Protein AF-A0A2H0QD94-F1 (afdb_monomer)

Solvent-accessible surface area (backbone atoms only — not comparable to full-atom values): 5084 Å² total; per-residue (Å²): 128,76,58,69,61,54,51,40,51,75,70,69,44,50,62,71,55,49,19,62,78,68,72,45,59,57,67,58,48,54,55,48,52,54,51,51,51,55,48,49,54,54,51,50,57,49,52,56,55,57,52,70,79,42,85,82,87,77,86,81,74,51,68,54,67,44,91,62,101,55,98,59,79,67,55,70,46,79,45,79,129

pLDDT: mean 86.54, std 12.1, range [47.09, 97.81]

Foldseek 3Di:
DPVQLVVCVVVVHDLVVSCVVVVHDSVVSVVVVVVVVVVVVVVVVVVVVVCVVPPDPDFDKDWDWDDDPDPDDIDIDIDGD

Structure (mmCIF, N/CA/C/O backbone):
data_AF-A0A2H0QD94-F1
#
_entry.id   AF-A0A2H0QD94-F1
#
loop_
_atom_site.group_PDB
_atom_site.id
_atom_site.type_symbol
_atom_site.label_atom_id
_atom_site.label_alt_id
_atom_site.label_comp_id
_atom_site.label_asym_id
_atom_site.label_entity_id
_atom_site.label_seq_id
_atom_site.pdbx_PDB_ins_code
_atom_site.Cartn_x
_atom_site.Cartn_y
_atom_site.Cartn_z
_atom_site.occupancy
_atom_site.B_iso_or_equiv
_atom_site.auth_seq_id
_atom_site.auth_comp_id
_atom_site.auth_asym_id
_atom_site.auth_atom_id
_atom_site.pdbx_PDB_model_num
ATOM 1 N N . MET A 1 1 ? -9.550 5.305 -13.072 1.00 47.09 1 MET A N 1
ATOM 2 C CA . MET A 1 1 ? -8.617 4.778 -12.039 1.00 47.09 1 MET A CA 1
ATOM 3 C C . MET A 1 1 ? -7.591 3.883 -12.735 1.00 47.09 1 MET A C 1
ATOM 5 O O . MET A 1 1 ? -8.014 3.081 -13.553 1.00 47.09 1 MET A O 1
ATOM 9 N N . ASN A 1 2 ? -6.276 3.994 -12.471 1.00 62.12 2 ASN A N 1
ATOM 10 C CA . ASN A 1 2 ? -5.279 3.046 -13.019 1.00 62.12 2 ASN A CA 1
ATOM 11 C C . ASN A 1 2 ? -5.376 1.702 -12.283 1.00 62.12 2 ASN A C 1
ATOM 13 O O . ASN A 1 2 ? -4.496 1.327 -11.508 1.00 62.12 2 ASN A O 1
ATOM 17 N N . PHE A 1 3 ? -6.481 1.007 -12.530 1.00 75.81 3 PHE A N 1
ATOM 18 C CA . PHE A 1 3 ? -6.826 -0.289 -11.966 1.00 75.81 3 PHE A CA 1
ATOM 19 C C . PHE A 1 3 ? -5.717 -1.344 -12.130 1.00 75.81 3 PHE A C 1
ATOM 21 O O . PHE A 1 3 ? -5.467 -2.066 -11.166 1.00 75.81 3 PHE A O 1
ATOM 28 N N . PRO A 1 4 ? -4.970 -1.396 -13.256 1.00 91.00 4 PRO A N 1
ATOM 29 C CA . PRO A 1 4 ? -3.942 -2.419 -13.439 1.00 91.00 4 PRO A CA 1
ATOM 30 C C . PRO A 1 4 ? -2.773 -2.296 -12.456 1.00 91.00 4 PRO A C 1
ATOM 32 O O . PRO A 1 4 ? -2.361 -3.287 -11.866 1.00 91.00 4 PRO A O 1
ATOM 35 N N . LEU A 1 5 ? -2.250 -1.083 -12.231 1.00 94.06 5 LEU A N 1
ATOM 36 C CA . LEU A 1 5 ? -1.082 -0.910 -11.361 1.00 94.06 5 LEU A CA 1
ATOM 37 C C . LEU A 1 5 ? -1.422 -1.162 -9.889 1.00 94.06 5 LEU A C 1
ATOM 39 O O . LEU A 1 5 ? -0.632 -1.783 -9.187 1.00 94.06 5 LEU A O 1
ATOM 43 N N . PHE A 1 6 ? -2.592 -0.698 -9.441 1.00 94.50 6 PHE A N 1
ATOM 44 C CA . PHE A 1 6 ? -3.079 -0.975 -8.091 1.00 94.50 6 PHE A CA 1
ATOM 45 C C . PHE A 1 6 ? -3.182 -2.483 -7.845 1.00 94.50 6 PHE A C 1
ATOM 47 O O . PHE A 1 6 ? -2.614 -2.969 -6.874 1.00 94.50 6 PHE A O 1
ATOM 54 N N . LYS A 1 7 ? -3.824 -3.221 -8.762 1.00 95.31 7 LYS A N 1
ATOM 55 C CA . LYS A 1 7 ? -3.957 -4.679 -8.662 1.00 95.31 7 LYS A CA 1
ATOM 56 C C . LYS A 1 7 ? -2.608 -5.377 -8.580 1.00 95.31 7 LYS A C 1
ATOM 58 O O . LYS A 1 7 ? -2.400 -6.173 -7.680 1.00 95.31 7 LYS A O 1
ATOM 63 N N . LEU A 1 8 ? -1.679 -5.041 -9.474 1.00 96.50 8 LEU A N 1
ATOM 64 C CA . LEU A 1 8 ? -0.352 -5.657 -9.477 1.00 96.50 8 LEU A CA 1
ATOM 65 C C . LEU A 1 8 ? 0.384 -5.428 -8.149 1.00 96.50 8 LEU A C 1
ATOM 67 O O . LEU A 1 8 ? 0.936 -6.369 -7.588 1.00 96.50 8 LEU A O 1
ATOM 71 N N . LEU A 1 9 ? 0.368 -4.196 -7.632 1.00 95.19 9 LEU A N 1
ATOM 72 C CA . LEU A 1 9 ? 1.015 -3.872 -6.358 1.00 95.19 9 LEU A CA 1
ATOM 73 C C . LEU A 1 9 ? 0.338 -4.581 -5.176 1.00 95.19 9 LEU A C 1
ATOM 75 O O . LEU A 1 9 ? 1.039 -5.119 -4.324 1.00 95.19 9 LEU A O 1
ATOM 79 N N . ALA A 1 10 ? -0.996 -4.628 -5.149 1.00 94.00 10 ALA A N 1
ATOM 80 C CA . ALA A 1 10 ? -1.761 -5.345 -4.128 1.00 94.00 10 ALA A CA 1
ATOM 81 C C . ALA A 1 10 ? -1.522 -6.866 -4.175 1.00 94.00 10 ALA A C 1
ATOM 83 O O . ALA A 1 10 ? -1.527 -7.519 -3.140 1.00 94.00 10 ALA A O 1
ATOM 84 N N . SER A 1 11 ? -1.234 -7.426 -5.353 1.00 95.75 11 SER A N 1
ATOM 85 C CA . SER A 1 11 ? -0.838 -8.829 -5.534 1.00 95.75 11 SER A CA 1
ATOM 86 C C . SER A 1 11 ? 0.644 -9.106 -5.223 1.00 95.75 11 SER A C 1
ATOM 88 O O . SER A 1 11 ? 1.154 -10.161 -5.591 1.00 95.75 11 SER A O 1
ATOM 90 N N . GLY A 1 12 ? 1.372 -8.166 -4.611 1.00 94.56 12 GLY A N 1
ATOM 91 C CA . GLY A 1 12 ? 2.780 -8.348 -4.233 1.00 94.56 12 GLY A CA 1
ATOM 92 C C . GLY A 1 12 ? 3.778 -8.253 -5.394 1.00 94.56 12 GLY A C 1
ATOM 93 O O . GLY A 1 12 ? 4.959 -8.567 -5.234 1.00 94.56 12 GLY A O 1
ATOM 94 N N . VAL A 1 13 ? 3.353 -7.802 -6.579 1.00 97.00 13 VAL A N 1
ATOM 95 C CA . VAL A 1 13 ? 4.252 -7.660 -7.730 1.00 97.00 13 VAL A CA 1
ATOM 96 C C . VAL A 1 13 ? 5.211 -6.490 -7.504 1.00 97.00 13 VAL A C 1
ATOM 98 O O . VAL A 1 13 ? 4.804 -5.356 -7.244 1.00 97.00 13 VAL A O 1
ATOM 101 N N . SER A 1 14 ? 6.516 -6.739 -7.662 1.00 97.25 14 SER A N 1
ATOM 102 C CA . SER A 1 14 ? 7.529 -5.689 -7.491 1.00 97.25 14 SER A CA 1
ATOM 103 C C . SER A 1 14 ? 7.324 -4.517 -8.460 1.00 97.25 14 SER A C 1
ATOM 105 O O . SER A 1 14 ? 6.992 -4.706 -9.631 1.00 97.25 14 SER A O 1
ATOM 107 N N . MET A 1 15 ? 7.651 -3.291 -8.031 1.00 96.62 15 MET A N 1
ATOM 108 C CA . MET A 1 15 ? 7.551 -2.093 -8.883 1.00 96.62 15 MET A CA 1
ATOM 109 C C . MET A 1 15 ? 8.315 -2.222 -10.214 1.00 96.62 15 MET A C 1
ATOM 111 O O . MET A 1 15 ? 7.881 -1.691 -11.238 1.00 96.62 15 MET A O 1
ATOM 115 N N . ARG A 1 16 ? 9.449 -2.942 -10.218 1.00 97.50 16 ARG A N 1
ATOM 116 C CA . ARG A 1 16 ? 10.213 -3.263 -11.436 1.00 97.50 16 ARG A CA 1
ATOM 117 C C . ARG A 1 16 ? 9.404 -4.143 -12.385 1.00 97.50 16 ARG A C 1
ATOM 119 O O . ARG A 1 16 ? 9.397 -3.883 -13.585 1.00 97.50 16 ARG A O 1
ATOM 126 N N . ARG A 1 17 ? 8.742 -5.179 -11.865 1.00 97.81 17 ARG A N 1
ATOM 127 C CA . ARG A 1 17 ? 7.915 -6.081 -12.672 1.00 97.81 17 ARG A CA 1
ATOM 128 C C . ARG A 1 17 ? 6.645 -5.379 -13.152 1.00 97.81 17 ARG A C 1
ATOM 130 O O . ARG A 1 17 ? 6.326 -5.519 -14.325 1.00 97.81 17 ARG A O 1
ATOM 137 N N . CYS A 1 18 ? 6.014 -4.543 -12.327 1.00 97.25 18 CYS A N 1
ATOM 138 C CA . CYS A 1 18 ? 4.892 -3.697 -12.746 1.00 97.25 18 CYS A CA 1
ATOM 139 C C . CYS A 1 18 ? 5.259 -2.788 -13.927 1.00 97.25 18 CYS A C 1
ATOM 141 O O . CYS A 1 18 ? 4.500 -2.702 -14.886 1.00 97.25 18 CYS A O 1
ATOM 143 N N . ALA A 1 19 ? 6.434 -2.148 -13.881 1.00 97.56 19 ALA A N 1
ATOM 144 C CA . ALA A 1 19 ? 6.929 -1.301 -14.969 1.00 97.56 19 ALA A CA 1
ATOM 145 C C . ALA A 1 19 ? 7.084 -2.076 -16.289 1.00 97.56 19 ALA A C 1
ATOM 147 O O . ALA A 1 19 ? 6.682 -1.578 -17.335 1.00 97.56 19 ALA A O 1
ATOM 148 N N . LYS A 1 20 ? 7.601 -3.313 -16.229 1.00 97.81 20 LYS A N 1
ATOM 149 C CA . LYS A 1 20 ? 7.722 -4.199 -17.398 1.00 97.81 20 LYS A CA 1
ATOM 150 C C . LYS A 1 20 ? 6.360 -4.657 -17.929 1.00 97.81 20 LYS A C 1
ATOM 152 O O . LYS A 1 20 ? 6.134 -4.571 -19.125 1.00 97.81 20 LYS A O 1
ATOM 157 N N . ILE A 1 21 ? 5.463 -5.119 -17.050 1.00 97.19 21 ILE A N 1
ATOM 158 C CA . ILE A 1 21 ? 4.128 -5.621 -17.430 1.00 97.19 21 ILE A CA 1
ATOM 159 C C . ILE A 1 21 ? 3.300 -4.525 -18.103 1.00 97.19 21 ILE A C 1
ATOM 161 O O . ILE A 1 21 ? 2.636 -4.777 -19.099 1.00 97.19 21 ILE A O 1
ATOM 165 N N . LEU A 1 22 ? 3.335 -3.311 -17.553 1.00 95.62 22 LEU A N 1
ATOM 166 C CA . LEU A 1 22 ? 2.535 -2.191 -18.047 1.00 95.62 22 LEU A CA 1
ATOM 167 C C . LEU A 1 22 ? 3.254 -1.357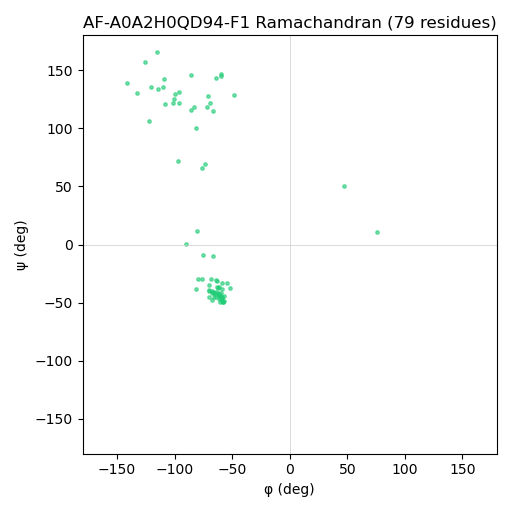 -19.114 1.00 95.62 22 LEU A C 1
ATOM 169 O O . LEU A 1 22 ? 2.691 -0.366 -19.563 1.00 95.62 22 LEU A O 1
ATOM 173 N N . ASN A 1 23 ? 4.486 -1.725 -19.479 1.00 97.25 23 ASN A N 1
ATOM 174 C CA . ASN A 1 23 ? 5.354 -0.974 -20.385 1.00 97.25 23 ASN A CA 1
ATOM 175 C C . ASN A 1 23 ? 5.430 0.531 -20.048 1.00 97.25 23 ASN A C 1
ATOM 177 O O . ASN A 1 23 ? 5.218 1.402 -20.890 1.00 97.25 23 ASN A O 1
ATOM 181 N N . ILE A 1 24 ? 5.697 0.848 -18.779 1.00 96.12 24 ILE A N 1
ATOM 182 C CA . ILE A 1 24 ? 5.830 2.228 -18.291 1.00 96.12 24 ILE A CA 1
ATOM 183 C C . ILE A 1 24 ? 7.152 2.432 -17.567 1.00 96.12 24 ILE A C 1
ATOM 185 O O . ILE A 1 24 ? 7.738 1.510 -17.001 1.00 96.12 24 ILE A O 1
ATOM 189 N N . HIS A 1 25 ? 7.594 3.686 -17.495 1.00 97.44 25 HIS A N 1
ATOM 190 C CA . HIS A 1 25 ? 8.793 4.024 -16.743 1.00 97.44 25 HIS A CA 1
ATOM 191 C C . HIS A 1 25 ? 8.628 3.747 -15.237 1.00 97.44 25 HIS A C 1
ATOM 193 O O . HIS A 1 25 ? 7.582 4.009 -14.635 1.00 97.44 25 HIS A O 1
ATOM 199 N N . ARG A 1 26 ? 9.698 3.283 -14.578 1.00 96.00 26 ARG A N 1
ATOM 200 C CA . ARG A 1 26 ? 9.695 2.984 -13.132 1.00 96.00 26 ARG A CA 1
ATOM 201 C C . ARG A 1 26 ? 9.339 4.194 -12.264 1.00 96.00 26 ARG A C 1
ATOM 203 O O . ARG A 1 26 ? 8.708 4.029 -11.222 1.00 96.00 26 ARG A O 1
ATOM 210 N N . ILE A 1 27 ? 9.711 5.406 -12.687 1.00 97.50 27 ILE A N 1
ATOM 211 C CA . ILE A 1 27 ? 9.341 6.641 -11.971 1.00 97.50 27 ILE A CA 1
ATOM 212 C C . ILE A 1 27 ? 7.818 6.822 -11.965 1.00 97.50 27 ILE A C 1
ATOM 214 O O . ILE A 1 27 ? 7.259 7.231 -10.948 1.00 97.50 27 ILE A O 1
ATOM 218 N N . THR A 1 28 ? 7.131 6.454 -13.048 1.00 96.00 28 THR A N 1
ATOM 219 C CA . THR A 1 28 ? 5.665 6.511 -13.138 1.00 96.00 28 THR A CA 1
ATOM 220 C C . THR A 1 28 ? 5.015 5.562 -12.136 1.00 96.00 28 THR A C 1
ATOM 222 O O . THR A 1 28 ? 4.058 5.949 -11.467 1.00 96.00 28 THR A O 1
ATOM 225 N N . VAL A 1 29 ? 5.573 4.357 -11.960 1.00 96.81 29 VAL A N 1
ATOM 226 C CA . VAL A 1 29 ? 5.129 3.412 -10.921 1.00 96.81 29 VAL A CA 1
ATOM 227 C C . VAL A 1 29 ? 5.293 4.020 -9.526 1.00 96.81 29 VAL A C 1
ATOM 229 O O . VAL A 1 29 ? 4.329 4.041 -8.766 1.00 96.81 29 VAL A O 1
ATOM 232 N N . LYS A 1 30 ? 6.468 4.586 -9.210 1.00 96.94 30 LYS A N 1
ATOM 233 C CA . LYS A 1 30 ? 6.735 5.233 -7.910 1.00 96.94 30 LYS A CA 1
ATOM 234 C C . LYS A 1 30 ? 5.760 6.381 -7.627 1.0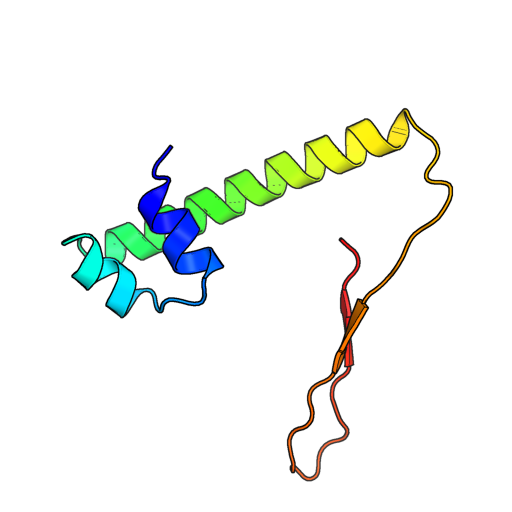0 96.94 30 LYS A C 1
ATOM 236 O O . LYS A 1 30 ? 5.177 6.441 -6.548 1.00 96.94 30 LYS A O 1
ATOM 241 N N . ARG A 1 31 ? 5.559 7.283 -8.594 1.00 96.69 31 ARG A N 1
ATOM 242 C CA . ARG A 1 31 ? 4.634 8.424 -8.458 1.00 96.69 31 ARG A CA 1
ATOM 243 C C . ARG A 1 31 ? 3.199 7.954 -8.227 1.00 96.69 31 ARG A C 1
ATOM 245 O O . ARG A 1 31 ? 2.512 8.486 -7.360 1.00 96.69 31 ARG A O 1
ATOM 252 N N . LYS A 1 32 ? 2.756 6.927 -8.958 1.00 95.00 32 LYS A N 1
ATOM 253 C CA . LYS A 1 32 ? 1.414 6.365 -8.773 1.00 95.00 32 LYS A CA 1
ATOM 254 C C . LYS A 1 32 ? 1.258 5.614 -7.456 1.00 95.00 32 LYS A C 1
ATOM 256 O O . LYS A 1 32 ? 0.190 5.713 -6.870 1.00 95.00 32 LYS A O 1
ATOM 261 N N . LEU A 1 33 ? 2.289 4.928 -6.965 1.00 95.56 33 LEU A N 1
ATOM 262 C CA . LEU A 1 33 ? 2.260 4.324 -5.631 1.00 95.56 33 LEU A CA 1
ATOM 263 C C . LEU A 1 33 ? 2.034 5.393 -4.553 1.00 95.56 33 LEU A C 1
ATOM 265 O O . LEU A 1 33 ? 1.158 5.228 -3.712 1.00 95.56 33 LEU A O 1
ATOM 269 N N . HIS A 1 34 ? 2.756 6.516 -4.619 1.00 96.50 34 HIS A N 1
ATOM 270 C CA . HIS A 1 34 ? 2.551 7.623 -3.682 1.00 96.50 34 HIS A CA 1
ATOM 271 C C . HIS A 1 34 ? 1.126 8.195 -3.764 1.00 96.50 34 HIS A C 1
ATOM 273 O O . HIS A 1 34 ? 0.468 8.370 -2.743 1.00 96.50 34 HIS A O 1
ATOM 279 N N . PHE A 1 35 ? 0.609 8.400 -4.978 1.00 95.62 35 PHE A N 1
ATOM 280 C CA . PHE A 1 35 ? -0.782 8.813 -5.182 1.00 95.62 35 PHE A CA 1
ATOM 281 C C . PHE A 1 35 ? -1.794 7.818 -4.583 1.00 95.62 35 PHE A C 1
ATOM 283 O O . PHE A 1 35 ? -2.738 8.232 -3.914 1.00 95.62 35 PHE A O 1
ATOM 290 N N . LEU A 1 36 ? -1.600 6.510 -4.791 1.00 94.88 36 LEU A N 1
ATOM 291 C CA . LEU A 1 36 ? -2.461 5.470 -4.219 1.00 94.88 36 LEU A CA 1
ATOM 292 C C . LEU A 1 36 ? -2.413 5.477 -2.687 1.00 94.88 36 LEU A C 1
ATOM 294 O O . LEU A 1 36 ? -3.454 5.302 -2.064 1.00 94.88 36 LEU A O 1
ATOM 298 N N . ALA A 1 37 ? -1.250 5.737 -2.086 1.00 95.00 37 ALA A N 1
ATOM 299 C CA . ALA A 1 37 ? -1.114 5.861 -0.637 1.00 95.00 37 ALA A CA 1
ATOM 300 C C . ALA A 1 37 ? -1.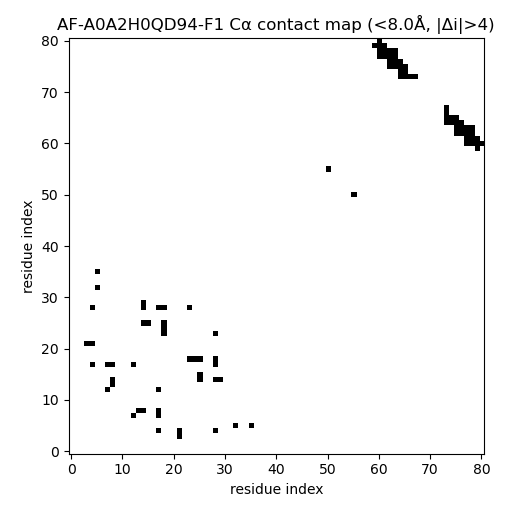883 7.073 -0.082 1.00 95.00 37 ALA A C 1
ATOM 302 O O . ALA A 1 37 ? -2.574 6.951 0.927 1.00 95.00 37 ALA A O 1
ATOM 303 N N . LEU A 1 38 ? -1.816 8.230 -0.752 1.00 96.69 38 LEU A N 1
ATOM 304 C CA . LEU 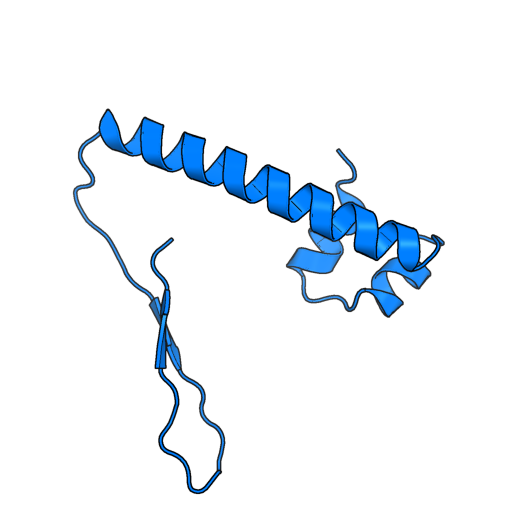A 1 38 ? -2.616 9.404 -0.376 1.00 96.69 38 LEU A CA 1
ATOM 305 C C . LEU A 1 38 ? -4.115 9.111 -0.481 1.00 96.69 38 LEU A C 1
ATOM 307 O O . LEU A 1 38 ? -4.874 9.440 0.428 1.00 96.69 38 LEU A O 1
ATOM 311 N N . LYS A 1 39 ? -4.534 8.436 -1.556 1.00 94.75 39 LYS A N 1
ATOM 312 C CA . LYS A 1 39 ? -5.925 8.016 -1.723 1.00 94.75 39 LYS A CA 1
ATOM 313 C C . LYS A 1 39 ? -6.362 7.055 -0.610 1.00 94.75 39 LYS A C 1
ATOM 315 O O . LYS A 1 39 ? -7.407 7.280 -0.015 1.00 94.75 39 LYS A O 1
ATOM 320 N N . ALA A 1 40 ? -5.553 6.046 -0.289 1.00 94.12 40 ALA A N 1
ATOM 321 C CA . ALA A 1 40 ? -5.857 5.082 0.768 1.00 94.12 40 ALA A CA 1
ATOM 322 C C . ALA A 1 40 ? -6.048 5.760 2.133 1.00 94.12 40 ALA A C 1
ATOM 324 O O . ALA A 1 40 ? -6.965 5.406 2.864 1.00 94.12 40 ALA A O 1
ATOM 325 N N . ARG A 1 41 ? -5.256 6.795 2.452 1.00 95.94 41 ARG A N 1
ATOM 326 C CA . ARG A 1 41 ? -5.454 7.600 3.673 1.00 95.94 41 ARG A CA 1
ATOM 327 C C . ARG A 1 41 ? -6.806 8.317 3.688 1.00 95.94 41 ARG A C 1
ATOM 329 O O . ARG A 1 41 ? -7.460 8.357 4.725 1.00 95.94 41 ARG A O 1
ATOM 336 N N . LEU A 1 42 ? -7.228 8.878 2.553 1.00 96.44 42 LEU A N 1
ATOM 337 C CA . LEU A 1 42 ? -8.539 9.523 2.435 1.00 96.44 42 LEU A CA 1
ATOM 338 C C . LEU A 1 42 ? -9.683 8.512 2.554 1.00 96.44 42 LEU A C 1
ATOM 340 O O . LEU A 1 42 ? -10.685 8.810 3.202 1.00 96.44 42 LEU A O 1
ATOM 344 N N . ASP A 1 43 ? -9.531 7.335 1.949 1.00 94.44 43 ASP A N 1
ATOM 345 C CA . ASP A 1 43 ? -10.523 6.261 2.012 1.00 94.44 43 ASP A CA 1
ATOM 346 C C . ASP A 1 43 ? -10.630 5.698 3.444 1.00 94.44 43 ASP A C 1
ATOM 348 O O . ASP A 1 43 ? -11.742 5.582 3.954 1.00 94.44 43 ASP A O 1
ATOM 352 N N . GLN A 1 44 ? -9.509 5.505 4.154 1.00 93.94 44 GLN A N 1
ATOM 353 C CA . GLN A 1 44 ? -9.507 5.127 5.576 1.00 93.94 44 GLN A CA 1
ATOM 354 C C . GLN A 1 44 ? -10.194 6.182 6.448 1.00 93.94 44 GLN A C 1
ATOM 356 O O . GLN A 1 44 ? -11.020 5.857 7.292 1.00 93.94 44 GLN A O 1
ATOM 361 N N . ALA A 1 45 ? -9.905 7.468 6.233 1.00 94.88 45 ALA A N 1
ATOM 362 C CA . ALA A 1 45 ? -10.556 8.536 6.989 1.00 94.88 45 ALA A CA 1
ATOM 363 C C . ALA A 1 45 ? -12.076 8.583 6.750 1.00 94.88 45 ALA A C 1
ATOM 365 O O . ALA A 1 45 ? -12.827 8.977 7.640 1.00 94.88 45 ALA A O 1
ATOM 366 N N . ARG A 1 46 ? -12.547 8.201 5.555 1.00 93.50 46 ARG A N 1
ATOM 367 C CA . ARG A 1 46 ? -13.985 8.052 5.278 1.00 93.50 46 ARG A CA 1
ATOM 368 C C . ARG A 1 46 ? -14.569 6.846 6.005 1.00 93.50 46 ARG A C 1
ATOM 370 O O . ARG A 1 46 ? -15.613 7.013 6.622 1.00 93.50 46 ARG A O 1
ATOM 377 N N . LEU A 1 47 ? -13.886 5.701 5.971 1.00 90.62 47 LEU A N 1
ATOM 378 C CA . LEU A 1 47 ? -14.297 4.492 6.688 1.00 90.62 47 LEU A CA 1
ATOM 379 C C . LEU A 1 47 ? -14.430 4.756 8.194 1.00 90.62 47 LEU A C 1
ATOM 381 O O . LEU A 1 47 ? -15.464 4.470 8.785 1.00 90.62 47 LEU A O 1
ATOM 385 N N . LEU A 1 48 ? -13.431 5.390 8.809 1.00 89.44 48 LEU A N 1
ATOM 386 C CA . LEU A 1 48 ? -13.479 5.727 10.234 1.00 89.44 48 LEU A CA 1
ATOM 387 C C . LEU A 1 48 ? -14.641 6.668 10.570 1.00 89.44 48 LEU A C 1
ATOM 389 O O . LEU A 1 48 ? -15.267 6.505 11.610 1.00 89.44 48 LEU A O 1
ATOM 393 N N . ARG A 1 49 ? -14.974 7.620 9.687 1.00 90.88 49 ARG A N 1
ATOM 394 C CA . ARG A 1 49 ? -16.158 8.474 9.869 1.00 90.88 49 ARG A CA 1
ATOM 395 C C . ARG A 1 49 ? -17.468 7.696 9.750 1.00 90.88 49 ARG A C 1
ATOM 397 O O . ARG A 1 49 ? -18.368 7.959 10.534 1.00 90.88 49 ARG A O 1
ATOM 404 N N . SER A 1 50 ? -17.594 6.741 8.825 1.00 88.56 50 SER A N 1
ATOM 405 C CA . SER A 1 50 ? -18.809 5.910 8.745 1.00 88.56 50 SER A CA 1
ATOM 406 C C . SER A 1 50 ? -18.954 4.966 9.940 1.00 88.56 50 SER A C 1
ATOM 408 O O . SER A 1 50 ? -20.065 4.679 10.366 1.00 88.56 50 SER A O 1
ATOM 410 N N . LEU A 1 51 ? -17.843 4.531 10.535 1.00 87.06 51 LEU A N 1
ATOM 411 C CA . LEU A 1 51 ? -17.857 3.735 11.766 1.00 87.06 51 LEU A CA 1
ATOM 412 C C . LEU A 1 51 ? -18.164 4.567 13.025 1.00 87.06 51 LEU A C 1
ATOM 414 O O . LEU A 1 51 ? -18.351 3.998 14.091 1.00 87.06 51 LEU A O 1
ATOM 418 N N . GLN A 1 52 ? -18.207 5.903 12.941 1.00 84.75 52 GLN A N 1
ATOM 419 C CA . GLN A 1 52 ? -18.681 6.740 14.053 1.00 84.75 52 GLN A CA 1
ATOM 420 C C . GLN A 1 52 ? -20.209 6.785 14.127 1.00 84.75 52 GLN A C 1
ATOM 422 O O . GLN A 1 52 ? -20.754 6.953 15.215 1.00 84.75 52 GLN A O 1
ATOM 427 N N . SER A 1 53 ? -20.895 6.659 12.987 1.00 79.94 53 SER A N 1
ATOM 428 C CA . SER A 1 53 ? -22.360 6.622 12.935 1.00 79.94 53 SER A CA 1
ATOM 429 C C . SER A 1 53 ? -22.941 5.275 13.370 1.00 79.94 53 SER A C 1
ATOM 431 O O . SER A 1 53 ? -24.029 5.257 13.938 1.00 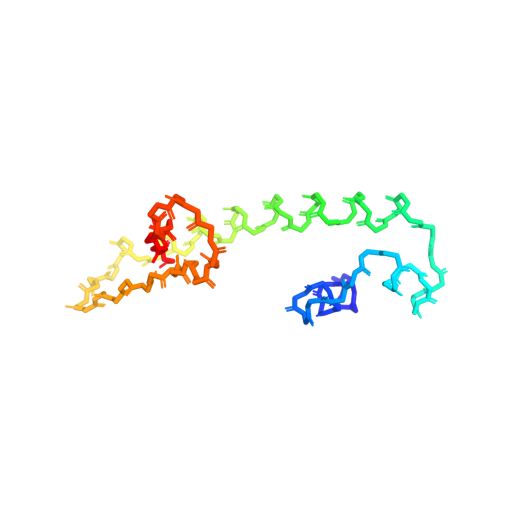79.94 53 SER A O 1
ATOM 433 N N . ASP A 1 54 ? -22.205 4.179 13.168 1.00 78.62 54 ASP A N 1
ATOM 434 C CA . ASP A 1 54 ? -22.645 2.820 13.491 1.00 78.62 54 ASP A CA 1
ATOM 435 C C . ASP A 1 54 ? -21.789 2.213 14.607 1.00 78.62 54 ASP A C 1
ATOM 437 O O . ASP A 1 54 ? -20.562 2.271 14.578 1.00 78.62 54 ASP A O 1
ATOM 441 N N . ARG A 1 55 ? -22.418 1.582 15.604 1.00 80.00 55 ARG A N 1
ATOM 442 C CA . ARG A 1 55 ? -21.677 0.934 16.694 1.00 80.00 55 ARG A CA 1
ATOM 443 C C . ARG A 1 55 ? -20.986 -0.332 16.182 1.00 80.00 55 ARG A C 1
ATOM 445 O O . ARG A 1 55 ? -21.654 -1.289 15.802 1.00 80.00 55 ARG A O 1
ATOM 452 N N . VAL A 1 56 ? -19.655 -0.371 16.255 1.00 83.62 56 VAL A N 1
ATOM 453 C CA . VAL A 1 56 ? -18.881 -1.604 16.048 1.00 83.62 56 VAL A CA 1
ATOM 454 C C . VAL A 1 56 ? -19.194 -2.574 17.191 1.00 83.62 56 VAL A C 1
ATOM 456 O O . VAL A 1 56 ? -18.926 -2.270 18.354 1.00 83.62 56 VAL A O 1
ATOM 459 N N . LEU A 1 57 ? -19.814 -3.711 16.869 1.00 87.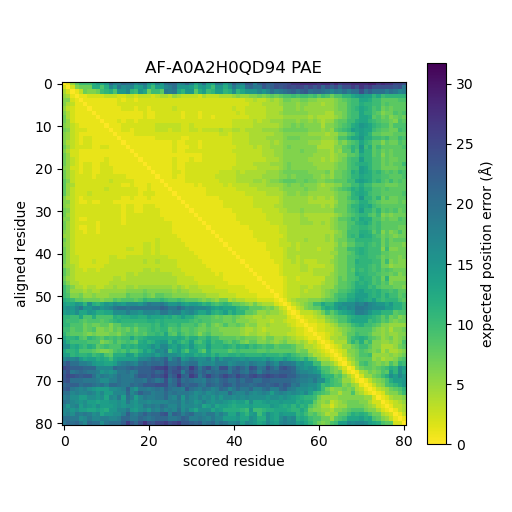75 57 LEU A N 1
ATOM 460 C CA . LEU A 1 57 ? -20.206 -4.729 17.851 1.00 87.75 57 LEU A CA 1
ATOM 461 C C . LEU A 1 57 ? -19.035 -5.641 18.227 1.00 87.75 57 LEU A C 1
ATOM 463 O O . LEU A 1 57 ? -18.876 -5.991 19.392 1.00 87.75 57 LEU A O 1
ATOM 467 N N . GLU A 1 58 ? -18.204 -5.978 17.245 1.00 87.31 58 GLU A N 1
ATOM 468 C CA . GLU A 1 58 ? -17.055 -6.866 17.385 1.00 87.31 58 GLU A CA 1
ATOM 469 C C . GLU A 1 58 ? -15.903 -6.327 16.532 1.00 87.31 58 GLU A C 1
ATOM 471 O O . GLU A 1 58 ? -16.115 -5.852 15.415 1.00 87.31 58 GLU A O 1
ATOM 476 N N . MET A 1 59 ? -14.683 -6.375 17.067 1.00 83.88 59 MET A N 1
ATOM 477 C CA . MET A 1 59 ? -13.469 -5.927 16.386 1.00 83.88 59 MET A CA 1
ATOM 478 C C . MET A 1 59 ? -12.393 -6.994 16.539 1.00 83.88 59 MET A C 1
ATOM 480 O O . MET A 1 59 ? -12.121 -7.458 17.645 1.00 83.88 59 MET A O 1
ATOM 484 N N . GLN A 1 60 ? -11.778 -7.362 15.419 1.00 83.62 60 GLN A N 1
ATOM 485 C CA . GLN A 1 60 ? -10.687 -8.322 15.372 1.00 83.62 60 GLN A CA 1
ATOM 486 C C . GLN A 1 60 ? -9.386 -7.603 15.023 1.00 83.62 60 GLN A C 1
ATOM 488 O O . GLN A 1 60 ? -9.345 -6.787 14.104 1.00 83.62 60 GLN A O 1
ATOM 493 N N . PHE A 1 61 ? -8.327 -7.948 15.746 1.00 82.94 61 PHE A N 1
ATOM 494 C CA . PHE A 1 61 ? -6.964 -7.517 15.461 1.00 82.94 61 PHE A CA 1
ATOM 495 C C . PHE A 1 61 ? -6.167 -8.716 14.962 1.00 82.94 61 PHE A C 1
ATOM 497 O O . PHE A 1 61 ? -6.368 -9.829 15.454 1.00 82.94 61 PHE A O 1
ATOM 504 N N . ASP A 1 62 ? -5.287 -8.486 13.992 1.00 82.44 62 ASP A N 1
ATOM 505 C CA . ASP A 1 62 ? -4.411 -9.522 13.450 1.00 82.44 62 ASP A CA 1
ATOM 506 C C . ASP A 1 62 ? -2.949 -9.117 13.651 1.00 82.44 62 ASP A C 1
ATOM 508 O O . ASP A 1 62 ? -2.567 -7.965 13.423 1.00 82.44 62 ASP A O 1
ATOM 512 N N . ASP A 1 63 ? -2.129 -10.060 14.100 1.00 81.06 63 ASP A N 1
ATOM 513 C CA . ASP A 1 63 ? -0.724 -9.826 14.419 1.00 81.06 63 ASP A CA 1
ATOM 514 C C . ASP A 1 63 ? 0.155 -10.335 13.279 1.00 81.06 63 ASP A C 1
ATOM 516 O O . ASP A 1 63 ? 0.187 -11.527 12.961 1.00 81.06 63 ASP A O 1
ATOM 520 N N . LEU A 1 64 ? 0.960 -9.445 12.700 1.00 80.88 64 LEU A N 1
ATOM 521 C CA . LEU A 1 64 ? 2.030 -9.863 11.806 1.00 80.88 64 LEU A CA 1
ATOM 522 C C . LEU A 1 64 ? 3.229 -10.304 12.649 1.00 80.88 64 LEU A C 1
ATOM 524 O O . LEU A 1 64 ? 4.004 -9.480 13.143 1.00 80.88 64 LEU A O 1
ATOM 528 N N . ILE A 1 65 ? 3.382 -11.618 12.807 1.00 78.19 65 ILE A N 1
ATOM 529 C CA . ILE A 1 65 ? 4.484 -12.221 13.561 1.00 78.19 65 ILE A CA 1
ATOM 530 C C . ILE A 1 65 ? 5.601 -12.623 12.601 1.00 78.19 65 ILE A C 1
ATOM 532 O O . ILE A 1 65 ? 5.420 -13.431 11.690 1.00 78.19 65 ILE A O 1
ATOM 536 N N . THR A 1 66 ? 6.797 -12.082 12.824 1.00 72.44 66 THR A N 1
ATOM 537 C CA . THR A 1 66 ? 7.984 -12.464 12.052 1.00 72.44 66 THR A CA 1
ATOM 538 C C . THR A 1 66 ? 8.665 -13.691 12.655 1.00 72.44 66 THR A C 1
ATOM 540 O O . THR A 1 66 ? 9.215 -13.647 13.752 1.00 72.44 66 THR A O 1
ATOM 543 N N . SER A 1 67 ? 8.692 -14.801 11.918 1.00 68.56 67 SER A N 1
ATOM 544 C CA . SER A 1 67 ? 9.449 -16.001 12.288 1.00 68.56 67 SER A CA 1
ATOM 545 C C . SER A 1 67 ? 10.807 -16.019 11.575 1.00 68.56 67 SER A C 1
ATOM 547 O O . SER A 1 67 ? 11.015 -16.776 10.627 1.00 68.56 67 SER A O 1
ATOM 549 N N . HIS A 1 68 ? 11.738 -15.151 11.976 1.00 67.12 68 HIS A N 1
ATOM 550 C CA . HIS A 1 68 ? 13.104 -15.189 11.446 1.00 67.12 68 HIS A CA 1
ATOM 551 C C . HIS A 1 68 ? 14.035 -15.906 12.427 1.00 67.12 68 HIS A C 1
ATOM 553 O O . HIS A 1 68 ? 14.086 -15.551 13.602 1.00 67.12 68 HIS A O 1
ATOM 559 N N . HIS A 1 69 ? 14.818 -16.878 11.946 1.00 63.72 69 HIS A N 1
ATOM 560 C CA . HIS A 1 69 ? 15.806 -17.613 12.748 1.00 63.72 69 HIS A CA 1
ATOM 561 C C . HIS A 1 69 ? 17.057 -16.743 12.988 1.00 63.72 69 HIS A C 1
ATOM 563 O O . HIS A 1 69 ? 18.133 -16.969 12.441 1.00 63.72 69 HIS A O 1
ATOM 569 N N . SER A 1 70 ? 16.887 -15.656 13.739 1.00 69.12 70 SER A N 1
ATOM 570 C CA . SER A 1 70 ? 17.964 -14.786 14.218 1.00 69.12 70 SER A CA 1
ATOM 571 C C . SER A 1 70 ? 18.041 -14.852 15.743 1.00 69.12 70 SER A C 1
ATOM 573 O O . SER A 1 70 ? 17.108 -15.310 16.392 1.00 69.12 70 SER A O 1
ATOM 575 N N . LYS A 1 71 ? 19.133 -14.356 16.336 1.00 71.19 71 LYS A N 1
ATOM 576 C CA . LYS A 1 71 ? 19.274 -14.262 17.802 1.00 71.19 71 LYS A CA 1
ATOM 577 C C . LYS A 1 71 ? 18.297 -13.266 18.455 1.00 71.19 71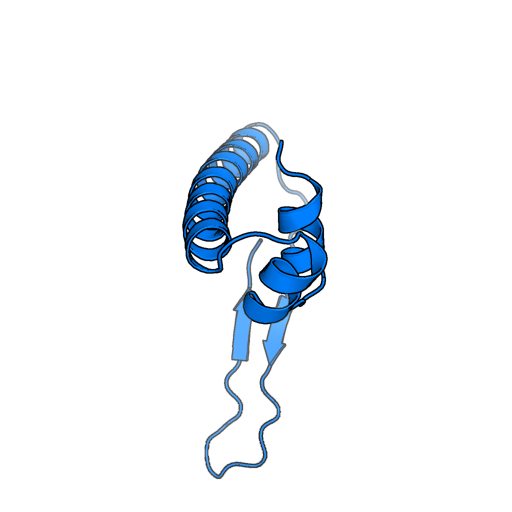 LYS A C 1
ATOM 579 O O . LYS A 1 71 ? 18.239 -13.201 19.680 1.00 71.19 71 LYS A O 1
ATOM 584 N N . LEU A 1 72 ? 17.578 -12.462 17.668 1.00 67.75 72 LEU A N 1
ATOM 585 C CA . LEU A 1 72 ? 16.591 -11.505 18.166 1.00 67.75 72 LEU A CA 1
ATOM 586 C C . LEU A 1 72 ? 15.232 -12.186 18.349 1.00 67.75 72 LEU A C 1
ATOM 588 O O . LEU A 1 72 ? 14.861 -13.068 17.576 1.00 67.75 72 LEU A O 1
ATOM 592 N N . LYS A 1 73 ? 14.486 -11.754 19.372 1.00 65.19 73 LYS A N 1
ATOM 593 C CA . LYS A 1 73 ? 13.115 -12.226 19.599 1.00 65.19 73 LYS A CA 1
ATOM 594 C C . LYS A 1 73 ? 12.237 -11.898 18.375 1.00 65.19 73 LYS A C 1
ATOM 596 O O . LYS A 1 73 ? 12.439 -10.836 17.782 1.00 65.19 73 LYS A O 1
ATOM 601 N N . PRO A 1 74 ? 11.271 -12.769 18.018 1.00 69.38 74 PRO A N 1
ATOM 602 C CA . PRO A 1 74 ? 10.276 -12.488 16.986 1.00 69.38 74 PRO A CA 1
ATOM 603 C C . PRO A 1 74 ? 9.650 -11.110 17.192 1.00 69.38 74 PRO A C 1
ATOM 605 O O . PRO A 1 74 ? 9.195 -10.794 18.293 1.00 69.38 74 PRO A O 1
ATOM 608 N N . LEU A 1 75 ? 9.638 -10.285 16.146 1.00 75.56 75 LEU A N 1
ATOM 609 C CA . LEU A 1 75 ? 8.916 -9.021 16.174 1.00 75.56 75 LEU A CA 1
ATOM 610 C C . LEU A 1 75 ? 7.452 -9.321 15.842 1.00 75.56 75 LEU A C 1
ATOM 612 O O . LEU A 1 75 ? 7.176 -9.824 14.748 1.00 75.56 75 LEU A O 1
ATOM 616 N N . SER A 1 76 ? 6.554 -9.034 16.787 1.00 76.69 76 SER A N 1
ATOM 617 C CA . SER A 1 76 ? 5.111 -8.979 16.537 1.00 76.69 76 SER A CA 1
ATOM 618 C C . SER A 1 76 ? 4.714 -7.532 16.273 1.00 76.69 76 SER A C 1
ATOM 620 O O . SER A 1 76 ? 5.116 -6.632 17.017 1.00 76.69 76 SER A O 1
ATOM 622 N N . ILE A 1 77 ? 3.959 -7.308 15.202 1.00 74.19 77 ILE A N 1
ATOM 623 C CA . ILE A 1 77 ? 3.351 -6.017 14.886 1.00 74.19 77 ILE A CA 1
ATOM 624 C C . ILE A 1 77 ? 1.846 -6.242 14.794 1.00 74.19 77 ILE A C 1
ATOM 626 O O . ILE A 1 77 ? 1.367 -6.800 13.807 1.00 74.19 77 ILE A O 1
ATOM 630 N N . SER A 1 78 ? 1.110 -5.783 15.803 1.00 75.25 78 SER A N 1
ATOM 631 C CA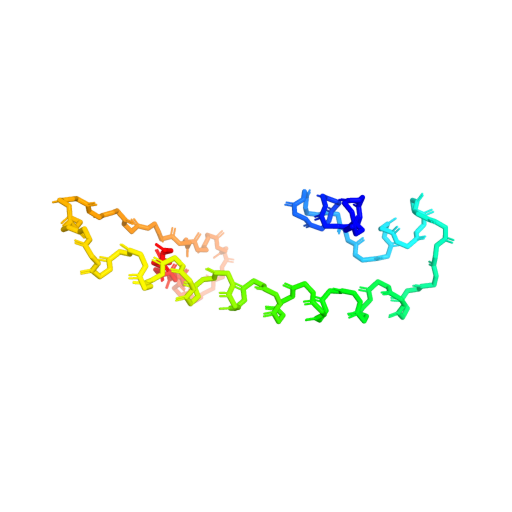 . SER A 1 78 ? -0.350 -5.805 15.785 1.00 75.25 78 SER A CA 1
ATOM 632 C C . SER A 1 78 ? -0.884 -4.810 14.765 1.00 75.25 78 SER A C 1
ATOM 634 O O . SER A 1 78 ? -0.597 -3.611 14.837 1.00 75.25 78 SER A O 1
ATOM 636 N N . ALA A 1 79 ? -1.653 -5.306 13.802 1.00 69.94 79 ALA A N 1
ATOM 637 C CA . ALA A 1 79 ? -2.355 -4.495 12.827 1.00 69.94 79 ALA A CA 1
ATOM 638 C C . ALA A 1 79 ? -3.827 -4.357 13.239 1.00 69.94 79 ALA A C 1
ATOM 640 O O . ALA A 1 79 ? -4.546 -5.336 13.431 1.00 69.94 79 ALA A O 1
ATOM 641 N N . ALA A 1 80 ? -4.271 -3.108 13.353 1.00 58.88 80 ALA A N 1
ATOM 642 C CA . ALA A 1 80 ? -5.673 -2.731 13.460 1.00 58.88 80 ALA A CA 1
ATOM 643 C C . ALA A 1 80 ? -6.068 -2.066 12.138 1.00 58.88 80 ALA A C 1
ATOM 645 O O . ALA A 1 80 ? -5.423 -1.085 11.750 1.00 58.88 80 ALA A O 1
ATOM 6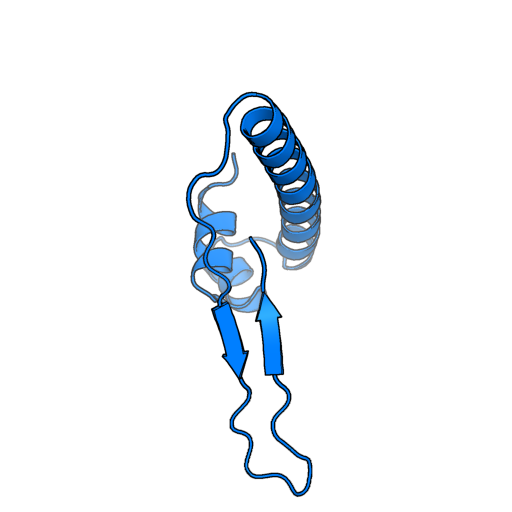46 N N . VAL A 1 81 ? -7.064 -2.608 11.434 1.00 58.09 81 VAL A N 1
ATOM 647 C CA . VAL A 1 81 ? -7.549 -2.069 10.149 1.00 58.09 81 VAL A CA 1
ATOM 648 C C . VAL A 1 81 ? -8.887 -1.375 10.341 1.00 58.09 81 VAL A C 1
ATOM 650 O O . VAL A 1 81 ? -9.763 -1.987 10.985 1.00 58.09 81 VAL A O 1
#

Radius of gyration: 17.43 Å; Cα contacts (8 Å, |Δi|>4): 48; chains: 1; bounding box: 42×27×40 Å

Sequence (81 aa):
MNFPLFKLLASGVSMRRCAKILNIHRITVKRKLHFLALKARLDQARLLRSLQSDRVLEMQFDDLITSHHSKLKPLSISAAV

Secondary structure (DSSP, 8-state):
--HHHHHHHHTT--HHHHHHHTT--HHHHHHHHHHHHHHHHHHHHHHHHHHHHS-------EEEE----SSSPPPEEEE--

Mean predicted aligned error: 7.6 Å